Protein AF-A0A5C6DPN0-F1 (afdb_monomer)

Sequence (127 aa):
MTDVITDTSPLIFLSKIKRLDLLSCYKIIVPRQVEEEILKGYKKHHKDASLIMKFLKSPNVTKVDVNTIDTLPTYFGKGEQAVISYAVDIGIKDVLIDEETPKGFKKVRATKTNKKNINDDIKIEKL

Solvent-accessible surface area (backbone atoms only — not comparable to full-atom values): 7204 Å² total; per-residue (Å²): 123,56,73,36,40,44,28,50,55,62,51,52,54,29,35,74,74,71,45,60,70,77,53,69,76,32,38,36,38,33,36,50,56,22,53,50,50,47,52,58,49,35,77,71,70,45,75,53,36,59,56,42,60,55,51,66,68,35,92,49,42,45,78,38,90,61,76,59,56,86,85,57,67,82,87,51,51,67,29,49,41,28,42,53,29,43,26,33,74,73,46,41,51,56,47,51,56,67,55,98,50,105,77,55,63,46,45,44,37,25,40,62,64,102,58,100,54,70,76,81,26,54,47,78,39,79,113

Nearest PDB structures (foldseek):
  5f4h-assembly1_B  TM=4.779E-01  e=2.744E-03  Saccharolobus islandicus L.S.2.15
  5yww-assembly1_A  TM=5.704E-01  e=2.913E-02  Saccharolobus islandicus REY15A
  2dok-assembly3_A  TM=6.725E-01  e=8.324E-02  Homo sapiens
  7pcs-assembly1_C  TM=4.545E-01  e=1.942E+00  Thauera aromatica
  2eq6-assembly1_A  TM=3.602E-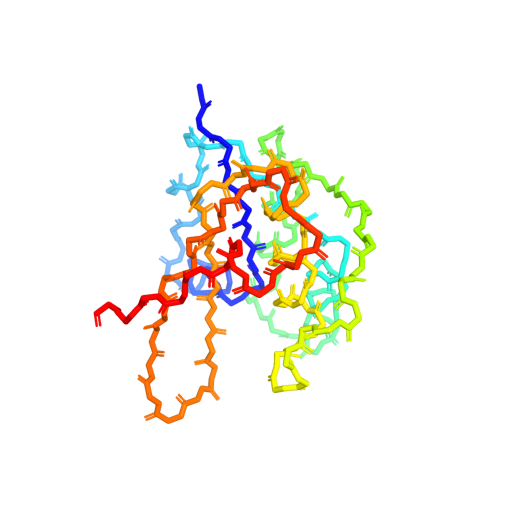01  e=5.926E+00  Thermus thermophilus HB8

Structure (mmCIF, N/CA/C/O backbone):
data_AF-A0A5C6DPN0-F1
#
_entry.id   AF-A0A5C6DPN0-F1
#
loop_
_atom_site.group_PDB
_atom_site.id
_atom_site.type_symbol
_atom_site.label_atom_id
_atom_site.label_alt_id
_atom_site.label_comp_id
_atom_site.label_asym_id
_atom_site.label_entity_id
_atom_site.label_seq_id
_atom_site.pdbx_PDB_ins_code
_atom_site.Cartn_x
_atom_site.Cartn_y
_atom_site.Cartn_z
_atom_site.occupancy
_atom_site.B_iso_or_equiv
_atom_site.auth_seq_id
_atom_site.auth_comp_id
_atom_site.auth_asym_id
_atom_site.auth_atom_id
_atom_site.pdbx_PDB_model_num
ATOM 1 N N . MET A 1 1 ? -16.862 -4.606 -5.529 1.00 62.91 1 MET A N 1
ATOM 2 C CA . MET A 1 1 ? -15.384 -4.637 -5.510 1.00 62.91 1 MET A CA 1
ATOM 3 C C . MET A 1 1 ? -14.949 -4.522 -4.065 1.00 62.91 1 MET A C 1
ATOM 5 O O . MET A 1 1 ? -15.570 -3.753 -3.344 1.00 62.91 1 MET A O 1
ATOM 9 N N . THR A 1 2 ? -13.972 -5.323 -3.647 1.00 80.69 2 THR A N 1
ATOM 10 C CA . THR A 1 2 ? -13.447 -5.304 -2.275 1.00 80.69 2 THR A CA 1
ATOM 11 C C . THR A 1 2 ? -12.259 -4.352 -2.209 1.00 80.69 2 THR A C 1
ATOM 13 O O . THR A 1 2 ? -11.399 -4.387 -3.096 1.00 80.69 2 THR A O 1
ATOM 16 N N . ASP A 1 3 ? -12.229 -3.513 -1.177 1.00 83.00 3 ASP A N 1
ATOM 17 C CA . ASP A 1 3 ? -11.134 -2.581 -0.923 1.00 83.00 3 ASP A CA 1
ATOM 18 C C . ASP A 1 3 ? -10.003 -3.320 -0.194 1.00 83.00 3 ASP A C 1
ATOM 20 O O . ASP A 1 3 ? -10.245 -4.012 0.796 1.00 83.00 3 ASP A O 1
ATOM 24 N N . VAL A 1 4 ? -8.775 -3.187 -0.695 1.00 85.31 4 VAL A N 1
ATOM 25 C CA . VAL A 1 4 ? -7.573 -3.815 -0.128 1.00 85.31 4 VAL A CA 1
ATOM 26 C C . VAL A 1 4 ? -6.518 -2.744 0.089 1.00 85.31 4 VAL A C 1
ATOM 28 O O . VAL A 1 4 ? -6.186 -2.005 -0.837 1.00 85.31 4 VAL A O 1
ATOM 31 N N . ILE A 1 5 ? -5.961 -2.684 1.297 1.00 86.56 5 ILE A N 1
ATOM 32 C CA . ILE A 1 5 ? -4.814 -1.824 1.601 1.00 86.56 5 ILE A CA 1
ATOM 33 C C . ILE A 1 5 ? -3.551 -2.678 1.496 1.00 86.56 5 ILE A C 1
ATOM 35 O O . ILE A 1 5 ? -3.493 -3.777 2.054 1.00 86.56 5 ILE A O 1
ATOM 39 N N . THR A 1 6 ? -2.550 -2.189 0.767 1.00 83.44 6 THR A N 1
ATOM 40 C CA . THR A 1 6 ? -1.301 -2.923 0.532 1.00 83.44 6 THR A CA 1
ATOM 41 C C . THR A 1 6 ? -0.083 -2.111 0.935 1.00 83.44 6 THR A C 1
ATOM 43 O O . THR A 1 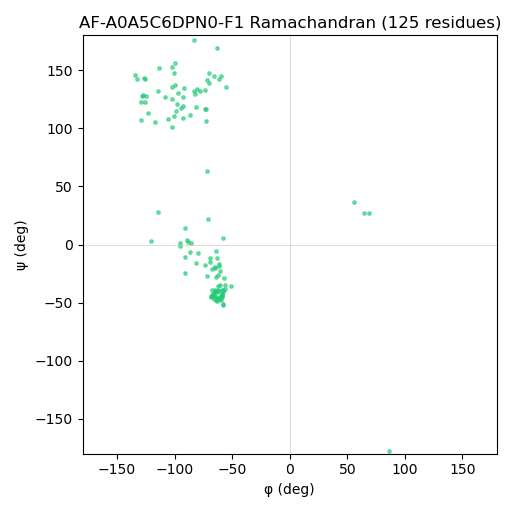6 ? -0.013 -0.906 0.690 1.00 83.44 6 THR A O 1
ATOM 46 N N . ASP A 1 7 ? 0.894 -2.812 1.498 1.00 85.88 7 ASP A N 1
ATOM 47 C CA . ASP A 1 7 ? 2.257 -2.334 1.695 1.00 85.88 7 ASP A CA 1
ATOM 48 C C . ASP A 1 7 ? 3.127 -2.515 0.426 1.00 85.88 7 ASP A C 1
ATOM 50 O O . ASP A 1 7 ? 2.683 -3.075 -0.587 1.00 85.88 7 ASP A O 1
ATOM 54 N N . THR A 1 8 ? 4.371 -2.031 0.480 1.00 84.69 8 THR A N 1
ATOM 55 C CA . THR A 1 8 ? 5.392 -2.088 -0.572 1.00 84.69 8 THR A CA 1
ATOM 56 C C . THR A 1 8 ? 5.732 -3.529 -0.968 1.00 84.69 8 THR A C 1
ATOM 58 O O . THR A 1 8 ? 5.786 -3.862 -2.157 1.00 84.69 8 THR A O 1
ATOM 61 N N . SER A 1 9 ? 5.964 -4.403 0.009 1.00 83.62 9 SER A N 1
ATOM 62 C CA . SER A 1 9 ? 6.544 -5.733 -0.216 1.00 83.62 9 SER A CA 1
ATOM 63 C C . SER A 1 9 ? 5.659 -6.687 -1.040 1.00 83.62 9 SER A C 1
ATOM 65 O O . SER A 1 9 ? 6.175 -7.267 -2.004 1.00 83.62 9 SER A O 1
ATOM 67 N N . PRO A 1 10 ? 4.331 -6.802 -0.806 1.00 84.69 10 PRO A N 1
ATOM 68 C CA . PRO A 1 10 ? 3.444 -7.572 -1.684 1.00 84.69 10 PRO A CA 1
ATOM 69 C C . PRO A 1 10 ? 3.482 -7.112 -3.149 1.00 84.69 10 PRO A C 1
ATOM 71 O O . PRO A 1 10 ? 3.478 -7.940 -4.064 1.00 84.69 10 PRO A O 1
ATOM 74 N N . LEU A 1 11 ? 3.576 -5.798 -3.395 1.00 88.50 11 LEU A N 1
ATOM 75 C CA . LEU A 1 11 ? 3.684 -5.248 -4.750 1.00 88.50 11 LEU A CA 1
ATOM 76 C C . LEU A 1 11 ? 5.018 -5.616 -5.406 1.00 88.50 11 LEU A C 1
ATOM 78 O O . LEU A 1 11 ? 5.047 -5.949 -6.592 1.00 88.50 11 LEU A O 1
ATOM 82 N N . ILE A 1 12 ? 6.116 -5.610 -4.643 1.00 84.75 12 ILE A N 1
ATOM 83 C CA . ILE A 1 12 ? 7.425 -6.080 -5.116 1.00 84.75 12 ILE A CA 1
ATOM 84 C C . ILE A 1 12 ? 7.369 -7.564 -5.467 1.00 84.75 12 ILE A C 1
ATOM 86 O O . ILE A 1 12 ? 7.808 -7.945 -6.554 1.00 84.75 12 ILE A O 1
ATOM 90 N N . PHE A 1 13 ? 6.822 -8.399 -4.585 1.00 86.00 13 PHE A N 1
ATOM 91 C CA . PHE A 1 13 ? 6.709 -9.835 -4.818 1.00 86.00 13 PHE A CA 1
ATOM 92 C C . PHE A 1 13 ? 5.909 -10.135 -6.091 1.00 86.00 13 PHE A C 1
ATOM 94 O O . PHE A 1 13 ? 6.403 -10.818 -6.991 1.00 86.00 13 PHE A O 1
ATOM 101 N N . LEU A 1 14 ? 4.713 -9.551 -6.218 1.00 88.81 14 LEU A N 1
ATOM 102 C CA . LEU A 1 14 ? 3.864 -9.709 -7.400 1.00 88.81 14 LEU A CA 1
ATOM 103 C C . LEU A 1 14 ? 4.530 -9.165 -8.668 1.00 88.81 14 LEU A C 1
ATOM 105 O O . LEU A 1 14 ? 4.387 -9.762 -9.735 1.00 88.81 14 LEU A O 1
ATOM 109 N N . SER A 1 15 ? 5.288 -8.070 -8.569 1.00 88.62 15 SER A N 1
ATOM 110 C CA . SER A 1 15 ? 6.064 -7.524 -9.688 1.00 88.62 15 SER A CA 1
ATOM 111 C C . SER A 1 15 ? 7.142 -8.502 -10.168 1.00 88.62 15 SER A C 1
ATOM 113 O O . SER A 1 15 ? 7.219 -8.785 -11.366 1.00 88.62 15 SER A O 1
ATOM 115 N N . LYS A 1 16 ? 7.910 -9.098 -9.243 1.00 86.00 16 LYS A N 1
ATOM 116 C CA . LYS A 1 16 ? 8.972 -10.077 -9.545 1.00 86.00 16 LYS A CA 1
ATOM 117 C C . LYS A 1 16 ? 8.453 -11.302 -10.296 1.00 86.00 16 LYS A C 1
ATOM 119 O O . LYS A 1 16 ? 9.105 -11.773 -11.226 1.00 86.00 16 LYS A O 1
ATOM 124 N N . ILE A 1 17 ? 7.262 -11.786 -9.941 1.00 88.62 17 ILE A N 1
ATOM 125 C CA . ILE A 1 17 ? 6.612 -12.910 -10.636 1.00 88.62 17 ILE A CA 1
ATOM 126 C C . ILE A 1 17 ? 5.725 -12.470 -11.812 1.00 88.62 17 ILE A C 1
ATOM 128 O O . ILE A 1 17 ? 5.084 -13.310 -12.439 1.00 88.62 17 ILE A O 1
ATOM 132 N N . LYS A 1 18 ? 5.687 -11.168 -12.130 1.00 89.06 18 LYS A N 1
ATOM 133 C CA . LYS A 1 18 ? 4.859 -10.562 -13.188 1.00 89.06 18 LYS A CA 1
ATOM 134 C C . LYS A 1 18 ? 3.359 -10.854 -13.035 1.00 89.06 18 LYS A C 1
ATOM 136 O O . LYS A 1 18 ? 2.669 -11.025 -14.036 1.00 89.06 18 LYS A O 1
ATOM 141 N N . ARG A 1 19 ? 2.860 -10.898 -11.791 1.00 91.69 19 ARG A N 1
ATOM 142 C CA . ARG A 1 19 ? 1.459 -11.199 -11.444 1.00 91.69 19 ARG A CA 1
ATOM 143 C C . ARG A 1 19 ? 0.674 -10.052 -10.797 1.00 91.69 19 ARG A C 1
ATOM 145 O O . ARG A 1 19 ? -0.267 -10.284 -10.042 1.00 91.69 19 ARG A O 1
ATOM 152 N N . LEU A 1 20 ? 1.031 -8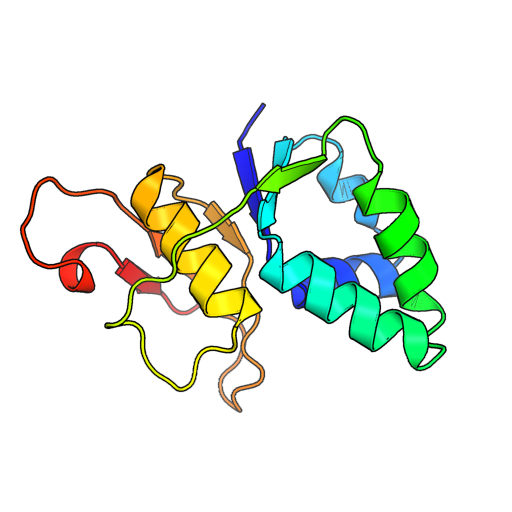.797 -11.084 1.00 91.25 20 LEU A N 1
ATOM 153 C CA . LEU A 1 20 ? 0.253 -7.630 -10.626 1.00 91.25 20 LEU A CA 1
ATOM 154 C C . LEU A 1 20 ? -1.188 -7.619 -11.184 1.00 91.25 20 LEU A C 1
ATOM 156 O O . LEU A 1 20 ? -2.059 -6.973 -10.605 1.00 91.25 20 LEU A O 1
ATOM 160 N N . ASP A 1 21 ? -1.464 -8.371 -12.259 1.00 91.44 21 ASP A N 1
ATOM 161 C CA . ASP A 1 21 ? -2.810 -8.602 -12.805 1.00 91.44 21 ASP A CA 1
ATOM 162 C C . ASP A 1 21 ? -3.778 -9.202 -11.779 1.00 91.44 21 ASP A C 1
ATOM 164 O O . ASP A 1 21 ? -4.972 -8.910 -11.831 1.00 91.44 21 ASP A O 1
ATOM 168 N N . LEU A 1 22 ? -3.276 -9.969 -10.803 1.00 90.19 22 LEU A N 1
ATOM 169 C CA . LEU A 1 22 ? -4.091 -10.554 -9.734 1.00 90.19 22 LEU A CA 1
ATOM 170 C C . LEU A 1 22 ? -4.809 -9.499 -8.881 1.00 90.19 22 LEU A C 1
ATOM 172 O O . LEU A 1 22 ? -5.835 -9.795 -8.272 1.00 90.19 22 LEU A O 1
ATOM 176 N N . LEU A 1 23 ? -4.299 -8.265 -8.859 1.00 90.38 23 LEU A N 1
ATOM 177 C CA . LEU A 1 23 ? -4.892 -7.155 -8.118 1.00 90.38 23 LEU A CA 1
ATOM 178 C C . LEU A 1 23 ? -5.973 -6.399 -8.909 1.00 90.38 23 LEU A C 1
ATOM 180 O O . LEU A 1 23 ? -6.636 -5.532 -8.348 1.00 90.38 23 LEU A O 1
ATOM 184 N N . SER A 1 24 ? -6.184 -6.716 -10.191 1.00 88.00 24 SER A N 1
ATOM 185 C CA . SER A 1 24 ? -7.129 -5.997 -11.065 1.00 88.00 24 SER A CA 1
ATOM 186 C C . SER A 1 24 ? -8.593 -6.075 -10.610 1.00 88.00 24 SER A C 1
ATOM 188 O O . SER A 1 24 ? -9.368 -5.158 -10.874 1.00 88.00 24 SER A O 1
ATOM 190 N N . CYS A 1 25 ? -8.968 -7.130 -9.882 1.00 87.94 25 CYS A N 1
ATOM 191 C CA . CYS A 1 25 ? -10.321 -7.324 -9.352 1.00 87.94 25 CYS A CA 1
ATOM 192 C C . CYS A 1 25 ? -10.611 -6.518 -8.070 1.00 87.94 25 CYS A C 1
ATOM 194 O O . CYS A 1 25 ? -11.751 -6.509 -7.596 1.00 87.94 25 CYS A O 1
ATOM 196 N N . TYR A 1 26 ? -9.599 -5.862 -7.498 1.00 87.88 26 TYR A N 1
ATOM 197 C CA . TYR A 1 26 ? -9.683 -5.148 -6.226 1.00 87.88 26 TYR A CA 1
ATOM 198 C C . TYR A 1 26 ? -9.504 -3.647 -6.424 1.00 87.88 26 TYR A C 1
ATOM 200 O O . TYR A 1 26 ? -8.786 -3.204 -7.326 1.00 87.88 26 TYR A O 1
ATOM 208 N N . LYS A 1 27 ? -10.112 -2.863 -5.532 1.00 90.62 27 LYS A N 1
ATOM 209 C CA . LYS A 1 27 ? -9.753 -1.456 -5.365 1.00 90.62 27 LYS A CA 1
ATOM 210 C C . LYS A 1 27 ? -8.590 -1.393 -4.384 1.00 90.62 27 LYS A C 1
ATOM 212 O O . LYS A 1 27 ? -8.737 -1.712 -3.208 1.00 90.62 27 LYS A O 1
ATOM 217 N N . ILE A 1 28 ? -7.426 -1.025 -4.888 1.00 91.81 28 ILE A N 1
ATOM 218 C CA . ILE A 1 28 ? -6.182 -1.019 -4.134 1.00 91.81 28 ILE A CA 1
ATOM 219 C C . ILE A 1 28 ? -5.982 0.359 -3.527 1.00 91.81 28 ILE A C 1
ATOM 221 O O . ILE A 1 28 ? -6.000 1.363 -4.236 1.00 91.81 28 ILE A O 1
ATOM 225 N N . ILE A 1 29 ? -5.770 0.407 -2.220 1.00 92.12 29 ILE A N 1
ATOM 226 C CA . ILE A 1 29 ? -5.468 1.632 -1.496 1.00 92.12 29 ILE A CA 1
ATOM 227 C C . ILE A 1 29 ? -4.003 1.600 -1.073 1.00 92.12 29 ILE A C 1
ATOM 229 O O . ILE A 1 29 ? -3.537 0.633 -0.470 1.00 92.12 29 ILE A O 1
ATOM 233 N N . VAL A 1 30 ? -3.276 2.661 -1.415 1.00 92.94 30 VAL A N 1
ATOM 234 C CA . VAL A 1 30 ? -1.838 2.791 -1.173 1.00 92.94 30 VAL A CA 1
ATOM 235 C C . VAL A 1 30 ? -1.589 4.055 -0.352 1.00 92.94 30 VAL A C 1
ATOM 237 O O . VAL A 1 30 ? -1.813 5.160 -0.856 1.00 92.94 30 VAL A O 1
ATOM 240 N N . PRO A 1 31 ? -1.127 3.937 0.902 1.00 93.69 31 PRO A N 1
ATOM 241 C CA . PRO A 1 31 ? -0.668 5.091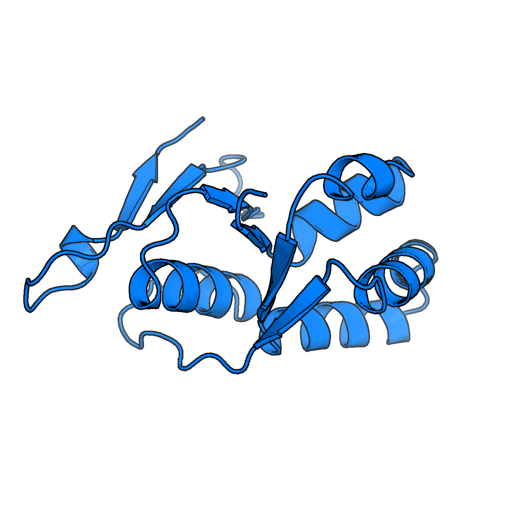 1.667 1.00 93.69 31 PRO A CA 1
ATOM 242 C C . PRO A 1 31 ? 0.505 5.802 0.979 1.00 93.69 31 PRO A C 1
ATOM 244 O O . PRO A 1 31 ? 1.368 5.149 0.389 1.00 93.69 31 PRO A O 1
ATOM 247 N N . ARG A 1 32 ? 0.595 7.134 1.077 1.00 92.81 32 ARG A N 1
ATOM 248 C CA . ARG A 1 32 ? 1.718 7.890 0.484 1.00 92.81 32 ARG A CA 1
ATOM 249 C C . ARG A 1 32 ? 3.087 7.418 0.975 1.00 92.81 32 ARG A C 1
ATOM 251 O O . ARG A 1 32 ? 4.026 7.373 0.187 1.00 92.81 32 ARG A O 1
ATOM 258 N N . GLN A 1 33 ? 3.196 7.000 2.234 1.00 91.94 33 GLN A N 1
ATOM 259 C CA . GLN A 1 33 ? 4.426 6.456 2.816 1.00 91.94 33 GLN A CA 1
ATOM 260 C C . GLN A 1 33 ? 4.930 5.220 2.046 1.00 91.94 33 GLN A C 1
ATOM 262 O O . GLN A 1 33 ? 6.129 5.098 1.800 1.00 91.94 33 GLN A O 1
ATOM 267 N N . VAL A 1 34 ? 4.012 4.355 1.601 1.00 90.44 34 VAL A N 1
ATOM 268 C CA . VAL A 1 34 ? 4.305 3.170 0.774 1.00 90.44 34 VAL A CA 1
ATOM 269 C C . VAL A 1 34 ? 4.773 3.592 -0.623 1.00 90.44 34 VAL A C 1
ATOM 271 O O . VAL A 1 34 ? 5.780 3.102 -1.132 1.00 90.44 34 VAL A O 1
ATOM 274 N N . GLU A 1 35 ? 4.096 4.562 -1.247 1.00 91.25 35 GLU A N 1
ATOM 275 C CA . GLU A 1 35 ? 4.541 5.113 -2.536 1.00 91.25 35 GLU A CA 1
ATOM 276 C C . GLU A 1 35 ? 5.955 5.713 -2.448 1.00 91.25 35 GLU A C 1
ATOM 278 O O . GLU A 1 35 ? 6.780 5.492 -3.337 1.00 91.25 35 GLU A O 1
ATOM 283 N N . GLU A 1 36 ? 6.268 6.446 -1.378 1.00 89.81 36 GLU A N 1
ATOM 284 C CA . GLU A 1 36 ? 7.596 7.021 -1.164 1.00 89.81 36 GLU A CA 1
ATOM 285 C C . GLU A 1 36 ? 8.692 5.958 -1.038 1.00 89.81 36 GLU A C 1
ATOM 287 O O . GLU A 1 36 ? 9.799 6.152 -1.550 1.00 89.81 36 GLU A O 1
ATOM 292 N N . GLU A 1 37 ? 8.413 4.843 -0.364 1.00 87.06 37 GLU A N 1
ATOM 293 C CA . GLU A 1 37 ? 9.333 3.707 -0.270 1.00 87.06 37 GLU A CA 1
ATOM 294 C C . GLU A 1 37 ? 9.586 3.081 -1.644 1.00 87.06 37 GLU A C 1
ATOM 296 O O . GLU A 1 37 ? 10.745 2.901 -2.037 1.00 87.06 37 GLU A O 1
ATOM 301 N N . ILE A 1 38 ? 8.527 2.861 -2.428 1.00 86.56 38 ILE A N 1
ATOM 302 C CA . ILE A 1 38 ? 8.621 2.368 -3.809 1.00 86.56 38 ILE A CA 1
ATOM 303 C C . ILE A 1 38 ? 9.447 3.333 -4.673 1.00 86.56 38 ILE A C 1
ATOM 305 O O . ILE A 1 38 ? 10.333 2.903 -5.415 1.00 86.56 38 ILE A O 1
ATOM 309 N N . LEU A 1 39 ? 9.221 4.645 -4.551 1.00 86.25 39 LEU A N 1
ATOM 310 C CA . LEU A 1 39 ? 9.976 5.679 -5.265 1.00 86.25 39 LEU A CA 1
ATOM 311 C C . LEU A 1 39 ? 11.457 5.705 -4.864 1.00 86.25 39 LEU A C 1
ATOM 313 O O . LEU A 1 39 ? 12.330 5.870 -5.723 1.00 86.25 39 LEU A O 1
ATOM 317 N N . LYS A 1 40 ? 11.770 5.532 -3.575 1.00 83.88 40 LYS A N 1
ATOM 318 C CA . LYS A 1 40 ? 13.156 5.421 -3.087 1.00 83.88 40 LYS A CA 1
ATOM 319 C C . LYS A 1 40 ? 13.833 4.164 -3.634 1.00 83.88 40 LYS A C 1
ATOM 321 O O . LYS A 1 40 ? 14.985 4.244 -4.058 1.00 83.88 40 LYS A O 1
ATOM 326 N N . GLY A 1 41 ? 13.120 3.037 -3.679 1.00 76.50 41 GLY A N 1
ATOM 327 C CA . GLY A 1 41 ? 13.587 1.797 -4.302 1.00 76.50 41 GLY A CA 1
ATOM 328 C C . GLY A 1 41 ? 13.820 1.944 -5.810 1.00 76.50 41 GLY A C 1
ATOM 329 O O . GLY A 1 41 ? 14.848 1.505 -6.324 1.00 76.50 41 GLY A O 1
ATOM 330 N N . TYR A 1 42 ? 12.930 2.644 -6.520 1.00 73.56 42 TYR A N 1
ATOM 331 C CA . TYR A 1 42 ? 13.052 2.917 -7.956 1.00 73.56 42 TYR A CA 1
ATOM 332 C C . TYR A 1 42 ? 14.339 3.672 -8.308 1.00 73.56 42 TYR A C 1
ATOM 334 O O . TYR A 1 42 ? 15.046 3.299 -9.246 1.00 73.56 42 TYR A O 1
ATOM 342 N N . LYS A 1 43 ? 14.690 4.699 -7.522 1.00 69.62 43 LYS A N 1
ATOM 343 C CA . LYS A 1 43 ? 15.910 5.501 -7.726 1.00 69.62 43 LYS A CA 1
ATOM 344 C C . LYS A 1 43 ? 17.208 4.688 -7.616 1.00 69.62 43 LYS A C 1
ATOM 346 O O . LYS A 1 43 ? 18.237 5.145 -8.095 1.00 69.62 43 LYS A O 1
ATOM 351 N N . LYS A 1 44 ? 17.164 3.484 -7.036 1.00 70.75 44 LYS A N 1
ATOM 352 C CA . LYS A 1 44 ? 18.301 2.554 -6.937 1.00 70.75 44 LYS A CA 1
ATOM 353 C C . LYS A 1 44 ? 18.404 1.567 -8.120 1.00 70.75 44 LYS A C 1
ATOM 355 O O . LYS A 1 44 ? 19.150 0.601 -8.036 1.00 70.75 44 LYS A O 1
ATOM 360 N N . HIS A 1 45 ? 17.690 1.809 -9.228 1.00 60.72 45 HIS A N 1
ATOM 361 C CA . HIS A 1 45 ? 17.734 1.031 -10.483 1.00 60.72 45 HIS A CA 1
ATOM 362 C C . HIS A 1 45 ? 17.245 -0.430 -10.411 1.00 60.72 45 HIS A C 1
ATOM 364 O O . HIS A 1 45 ? 17.607 -1.260 -11.249 1.00 60.72 45 HIS A O 1
ATOM 370 N N . HIS A 1 46 ? 16.348 -0.761 -9.481 1.00 65.12 46 HIS A N 1
ATOM 371 C CA . HIS A 1 46 ? 15.691 -2.071 -9.495 1.00 65.12 46 HIS A CA 1
ATOM 372 C C . HIS A 1 46 ? 14.668 -2.147 -10.643 1.00 65.12 46 HIS A C 1
ATOM 374 O O . HIS A 1 46 ? 13.682 -1.408 -10.655 1.00 65.12 46 HIS A O 1
ATOM 380 N N . LYS A 1 47 ? 14.884 -3.054 -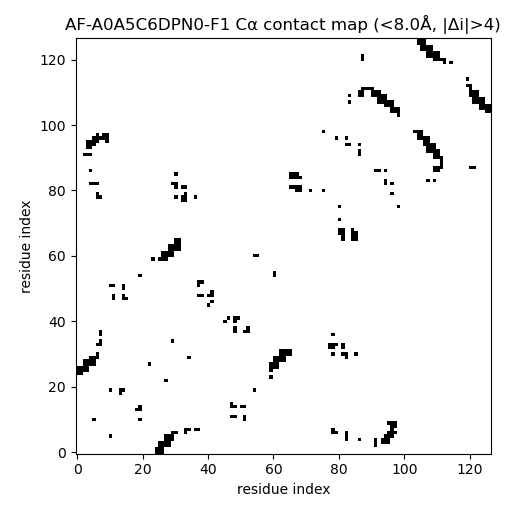11.612 1.00 65.00 47 LYS A N 1
ATOM 381 C CA . LYS A 1 47 ? 13.992 -3.268 -12.776 1.00 65.00 47 LYS A CA 1
ATOM 382 C C . LYS A 1 47 ? 12.521 -3.454 -12.365 1.00 65.00 47 LYS A C 1
ATOM 384 O O . LYS A 1 47 ? 11.630 -2.929 -13.036 1.00 65.00 47 LYS A O 1
ATOM 389 N N . ASP A 1 48 ? 12.287 -4.106 -11.228 1.00 67.62 48 ASP A N 1
ATOM 390 C CA . ASP A 1 48 ? 10.964 -4.432 -10.676 1.00 67.62 48 ASP A CA 1
ATOM 391 C C . ASP A 1 48 ? 10.140 -3.193 -10.295 1.00 67.62 48 ASP A C 1
ATOM 393 O O . ASP A 1 48 ? 8.909 -3.216 -10.355 1.00 67.62 48 ASP A O 1
ATOM 397 N N . ALA A 1 49 ? 10.800 -2.085 -9.951 1.00 72.62 49 ALA A N 1
ATOM 398 C CA . ALA A 1 49 ? 10.131 -0.870 -9.506 1.00 72.62 49 ALA A CA 1
ATOM 399 C C . ALA A 1 49 ? 9.408 -0.148 -10.656 1.00 72.62 49 ALA A C 1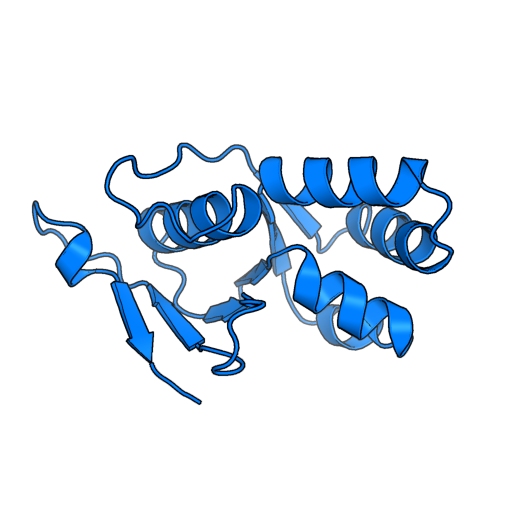
ATOM 401 O O . ALA A 1 49 ? 8.399 0.514 -10.434 1.00 72.62 49 ALA A O 1
ATOM 402 N N . SER A 1 50 ? 9.862 -0.313 -11.903 1.00 82.31 50 SER A N 1
ATOM 403 C CA . SER A 1 50 ? 9.211 0.294 -13.076 1.00 82.31 50 SER A CA 1
ATOM 404 C C . SER A 1 50 ? 7.801 -0.263 -13.326 1.00 82.31 50 SER A C 1
ATOM 406 O O . SER A 1 50 ? 6.873 0.492 -13.627 1.00 82.31 50 SER A O 1
ATOM 408 N N . LEU A 1 51 ? 7.619 -1.575 -13.136 1.00 86.75 51 LEU A N 1
ATOM 409 C CA . LEU A 1 51 ? 6.328 -2.253 -13.258 1.00 86.75 51 LEU A CA 1
ATOM 410 C C . LEU A 1 51 ? 5.363 -1.801 -12.162 1.00 86.75 51 LEU A C 1
ATOM 412 O O . LEU A 1 51 ? 4.205 -1.502 -12.453 1.00 86.75 51 LEU A O 1
ATOM 416 N N . ILE A 1 52 ? 5.856 -1.671 -10.928 1.00 89.56 52 ILE A N 1
ATOM 417 C CA . ILE A 1 52 ? 5.063 -1.178 -9.797 1.00 89.56 52 ILE A CA 1
ATOM 418 C C . ILE A 1 52 ? 4.645 0.274 -10.044 1.00 89.56 52 ILE A C 1
ATOM 420 O O . ILE A 1 52 ? 3.473 0.602 -9.910 1.00 89.56 52 ILE A O 1
ATOM 424 N N . MET A 1 53 ? 5.555 1.137 -10.505 1.00 88.88 53 MET A N 1
ATOM 425 C CA . MET A 1 53 ? 5.232 2.533 -10.828 1.00 88.88 53 MET A CA 1
ATOM 426 C C . MET A 1 53 ? 4.174 2.663 -11.929 1.00 88.88 53 MET A C 1
ATOM 428 O O . MET A 1 53 ? 3.355 3.582 -11.889 1.00 88.88 53 MET A O 1
ATOM 432 N N . LYS A 1 54 ? 4.167 1.756 -12.914 1.00 90.25 54 LYS A N 1
ATOM 433 C CA . LYS A 1 54 ? 3.093 1.687 -13.913 1.00 90.25 54 LYS A CA 1
ATOM 434 C C . LYS A 1 54 ? 1.782 1.231 -13.273 1.00 90.25 54 LYS A C 1
ATOM 436 O O . LYS A 1 54 ? 0.747 1.837 -13.527 1.00 90.25 54 LYS A O 1
ATOM 441 N N . PHE A 1 55 ? 1.835 0.209 -12.423 1.00 91.62 55 PHE A N 1
ATOM 442 C CA . PHE A 1 55 ? 0.673 -0.299 -11.702 1.00 91.62 55 PHE A CA 1
ATOM 443 C C . PHE A 1 55 ? 0.041 0.751 -10.778 1.00 91.62 55 PHE A C 1
ATOM 445 O O . PHE A 1 55 ? -1.176 0.888 -10.792 1.00 91.62 55 PHE A O 1
ATOM 452 N N . LEU A 1 56 ? 0.830 1.566 -10.072 1.00 91.88 56 LEU A N 1
ATOM 453 C CA . LEU A 1 56 ? 0.338 2.645 -9.199 1.00 91.88 56 LEU A CA 1
ATOM 454 C C . LEU A 1 56 ? -0.433 3.755 -9.937 1.00 91.88 56 LEU A C 1
ATOM 456 O O . LEU A 1 56 ? -1.037 4.613 -9.295 1.00 91.88 56 LEU A O 1
ATOM 460 N N . LYS A 1 57 ? -0.391 3.771 -11.274 1.00 92.50 57 LYS A N 1
ATOM 461 C CA . LYS A 1 57 ? -1.181 4.672 -12.127 1.00 92.50 57 LYS A CA 1
ATOM 462 C C . LYS A 1 57 ? -2.478 4.029 -12.631 1.00 92.50 57 LYS A C 1
ATOM 464 O O . LYS A 1 57 ? -3.190 4.651 -13.414 1.00 92.50 57 LYS A O 1
ATOM 469 N N . SER A 1 58 ? -2.759 2.785 -12.246 1.00 92.75 58 SER A N 1
ATOM 470 C CA . SER A 1 58 ? -3.949 2.060 -12.696 1.00 92.75 58 SER A CA 1
ATOM 471 C C . SER A 1 58 ? -5.211 2.664 -12.072 1.00 92.75 58 SER A C 1
ATOM 473 O O . SER A 1 58 ? -5.165 3.121 -10.931 1.00 92.75 58 SER A O 1
ATOM 475 N N . PRO A 1 59 ? -6.358 2.640 -12.774 1.00 92.31 59 PRO A N 1
ATOM 476 C CA . PRO A 1 59 ? -7.591 3.280 -12.303 1.00 92.31 59 PRO A CA 1
ATOM 477 C C . PRO A 1 59 ? -8.166 2.642 -11.032 1.00 92.31 59 PRO A C 1
ATOM 479 O O . PRO A 1 59 ? -8.944 3.272 -10.323 1.00 92.31 59 PRO A O 1
ATOM 482 N N . ASN A 1 60 ? -7.790 1.398 -10.730 1.00 92.75 60 ASN A N 1
ATOM 483 C CA . ASN A 1 60 ? -8.190 0.704 -9.512 1.00 92.75 60 ASN A CA 1
ATOM 484 C C . ASN A 1 60 ? -7.277 1.008 -8.310 1.00 92.75 60 ASN A C 1
ATOM 486 O O . ASN A 1 60 ? -7.517 0.459 -7.240 1.00 92.75 60 ASN A O 1
ATOM 490 N N . VAL A 1 61 ? -6.255 1.861 -8.460 1.00 94.06 61 VAL A N 1
ATOM 491 C CA . VAL A 1 61 ? -5.349 2.270 -7.377 1.00 94.06 61 VAL A CA 1
ATOM 492 C C . VAL A 1 61 ? -5.715 3.669 -6.884 1.00 94.06 61 VAL A C 1
ATOM 494 O O . VAL A 1 61 ? -5.748 4.627 -7.650 1.00 94.06 61 VAL A O 1
ATOM 497 N N . THR A 1 62 ? -5.956 3.801 -5.582 1.00 94.12 62 THR A N 1
ATOM 498 C CA . THR A 1 62 ? -6.185 5.078 -4.896 1.00 94.12 62 THR A CA 1
ATOM 499 C C . THR A 1 62 ? -5.050 5.347 -3.919 1.00 94.12 62 THR A C 1
ATOM 501 O O . THR A 1 62 ? -4.684 4.480 -3.129 1.00 94.12 62 THR A O 1
ATOM 504 N N . LYS A 1 63 ? -4.504 6.561 -3.958 1.00 94.00 63 LYS A N 1
ATOM 505 C CA . LYS A 1 63 ? -3.449 7.004 -3.042 1.00 94.00 63 LYS A CA 1
ATOM 506 C C . LYS A 1 63 ? -4.057 7.839 -1.931 1.00 94.00 63 LYS A C 1
ATOM 508 O O . LYS A 1 63 ? -4.907 8.681 -2.216 1.00 94.00 63 LYS A O 1
ATOM 513 N N . VAL A 1 64 ? -3.616 7.621 -0.698 1.00 94.31 64 VAL A N 1
ATOM 514 C CA . VAL A 1 64 ? -4.192 8.282 0.479 1.00 94.31 64 VAL A CA 1
ATOM 515 C C . VAL A 1 64 ? -3.111 8.850 1.387 1.00 94.31 64 VAL A C 1
ATOM 517 O O . VAL A 1 64 ? -2.048 8.253 1.565 1.00 94.31 64 VAL A O 1
ATOM 520 N N . ASP A 1 65 ? -3.395 10.017 1.956 1.00 92.69 65 ASP A N 1
ATOM 521 C CA . ASP A 1 65 ? -2.637 10.555 3.079 1.00 92.69 65 ASP A CA 1
ATOM 522 C C . ASP A 1 65 ? -3.114 9.882 4.363 1.00 92.69 65 ASP A C 1
ATOM 524 O O . ASP A 1 65 ? -4.317 9.747 4.589 1.00 92.69 65 ASP A O 1
ATOM 528 N N . VAL A 1 66 ? -2.167 9.444 5.192 1.00 90.38 66 VAL A N 1
ATOM 529 C CA . VAL A 1 66 ? -2.462 8.706 6.421 1.00 90.38 66 VAL A CA 1
ATOM 530 C C . VAL A 1 66 ? -1.743 9.350 7.591 1.00 90.38 66 VAL A C 1
ATOM 532 O O . VAL A 1 66 ? -0.522 9.51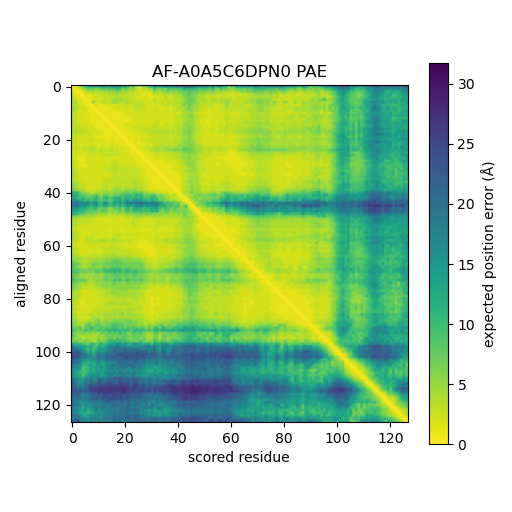7 7.553 1.00 90.38 66 VAL A O 1
ATOM 535 N N . ASN A 1 67 ? -2.504 9.638 8.646 1.00 87.50 67 ASN A N 1
ATOM 536 C CA . ASN A 1 67 ? -1.958 9.936 9.963 1.00 87.50 67 ASN A CA 1
ATOM 537 C C . ASN A 1 67 ? -1.628 8.614 10.657 1.00 87.50 67 ASN A C 1
ATOM 539 O O . ASN A 1 67 ? -2.511 7.780 10.865 1.00 87.50 67 ASN A O 1
ATOM 543 N N . THR A 1 68 ? -0.354 8.403 10.969 1.00 85.38 68 THR A N 1
ATOM 544 C CA . THR A 1 68 ? 0.096 7.197 11.664 1.00 85.38 68 THR A CA 1
ATOM 545 C C . THR A 1 68 ? -0.347 7.219 13.120 1.00 85.38 68 THR A C 1
ATOM 547 O O . THR A 1 68 ? -0.320 8.259 13.770 1.00 85.38 68 THR A O 1
ATOM 550 N N . ILE A 1 69 ? -0.737 6.061 13.640 1.00 85.06 69 ILE A N 1
ATOM 551 C CA . ILE A 1 69 ? -1.015 5.862 15.059 1.00 85.06 69 ILE A CA 1
ATOM 552 C C . ILE A 1 69 ? 0.322 5.832 15.810 1.00 85.06 69 ILE A C 1
ATOM 554 O O . ILE A 1 69 ? 1.118 4.911 15.628 1.00 85.06 69 ILE A O 1
ATOM 558 N N . ASP A 1 70 ? 0.539 6.799 16.701 1.00 78.69 70 ASP A N 1
ATOM 559 C CA . ASP A 1 70 ? 1.803 6.951 17.440 1.00 78.69 70 ASP A CA 1
ATOM 560 C C . ASP A 1 70 ? 2.111 5.791 18.405 1.00 78.69 70 ASP A C 1
ATOM 562 O O . ASP A 1 70 ? 3.255 5.597 18.808 1.00 78.69 70 ASP A O 1
ATOM 566 N N . THR A 1 71 ? 1.103 5.002 18.789 1.00 81.81 71 THR A N 1
ATOM 567 C CA . THR A 1 71 ? 1.265 3.853 19.696 1.00 81.81 71 THR A CA 1
ATOM 568 C C . THR A 1 71 ? 1.611 2.548 18.981 1.00 81.81 71 THR A C 1
ATOM 570 O O . THR A 1 71 ? 1.696 1.510 19.641 1.00 81.81 71 THR A O 1
ATOM 573 N N . LEU A 1 72 ? 1.773 2.552 17.652 1.00 79.12 72 LEU A N 1
ATOM 574 C CA . LEU A 1 72 ? 2.175 1.345 16.934 1.00 79.12 72 LEU A CA 1
ATOM 575 C C . LEU A 1 72 ? 3.600 0.924 17.319 1.00 79.12 72 LEU A C 1
ATOM 577 O O . LEU A 1 72 ? 4.464 1.774 17.546 1.00 79.12 72 LEU A O 1
ATOM 581 N N . PRO A 1 73 ? 3.878 -0.390 17.382 1.00 77.25 73 PRO A N 1
ATOM 582 C CA . PRO A 1 73 ? 5.218 -0.869 17.672 1.00 77.25 73 PRO A CA 1
ATOM 583 C C . PRO A 1 73 ? 6.273 -0.319 16.706 1.00 77.25 73 PRO A C 1
ATOM 585 O O . PRO A 1 73 ? 6.103 -0.346 15.490 1.00 77.25 73 PRO A O 1
ATOM 588 N N . THR A 1 74 ? 7.409 0.113 17.254 1.00 79.50 74 THR A N 1
ATOM 589 C CA . THR A 1 74 ? 8.498 0.753 16.496 1.00 79.50 74 THR A CA 1
ATOM 590 C C . THR A 1 74 ? 9.249 -0.185 15.5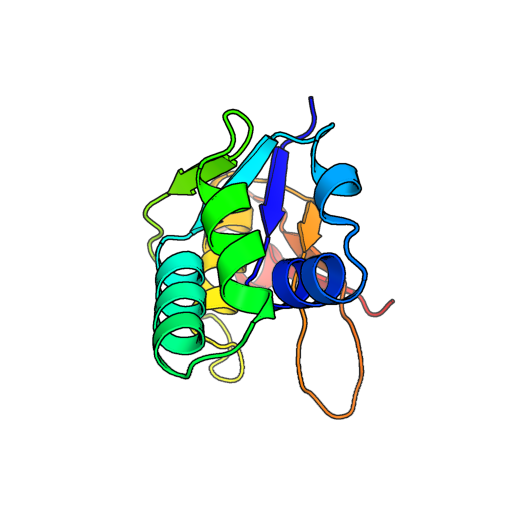55 1.00 79.50 74 THR A C 1
ATOM 592 O O . THR A 1 74 ? 10.031 0.288 14.734 1.00 79.50 74 THR A O 1
ATOM 595 N N . TYR A 1 75 ? 9.036 -1.500 15.669 1.00 80.06 75 TYR A N 1
ATOM 596 C CA . TYR A 1 75 ? 9.596 -2.470 14.731 1.00 80.06 75 TYR A CA 1
ATOM 597 C C . TYR A 1 75 ? 8.892 -2.445 13.368 1.00 80.06 75 TYR A C 1
ATOM 599 O O . TYR A 1 75 ? 9.478 -2.921 12.403 1.00 80.06 75 TYR A O 1
ATOM 607 N N . PHE A 1 76 ? 7.687 -1.868 13.278 1.00 79.81 76 PHE A N 1
ATOM 608 C CA . PHE A 1 76 ? 7.035 -1.642 11.995 1.00 79.81 76 PHE A CA 1
ATOM 609 C C . PHE A 1 76 ? 7.711 -0.494 11.244 1.00 79.81 76 PHE A C 1
ATOM 611 O O . PHE A 1 76 ? 7.923 0.589 11.799 1.00 79.81 76 PHE A O 1
ATOM 618 N N . GLY A 1 77 ? 7.995 -0.710 9.963 1.00 84.31 77 GLY A N 1
ATOM 619 C CA . GLY A 1 77 ? 8.434 0.320 9.031 1.00 84.31 77 GLY A CA 1
ATOM 620 C C . GLY A 1 77 ? 7.373 1.403 8.808 1.00 84.31 77 GLY A C 1
ATOM 621 O O . GLY A 1 77 ? 6.213 1.274 9.199 1.00 84.31 77 GLY A O 1
ATOM 622 N N . LYS A 1 78 ? 7.759 2.502 8.148 1.00 87.25 78 LYS A N 1
ATOM 623 C CA . LYS A 1 78 ? 6.842 3.627 7.891 1.00 87.25 78 LYS A CA 1
ATOM 624 C C . LYS A 1 78 ? 5.675 3.224 6.983 1.00 87.25 78 LYS A C 1
ATOM 626 O O . LYS A 1 78 ? 4.551 3.653 7.246 1.00 87.25 78 LYS A O 1
ATOM 631 N N . GLY A 1 79 ? 5.930 2.412 5.953 1.00 87.81 79 GLY A N 1
ATOM 632 C CA . GLY A 1 79 ? 4.894 1.823 5.101 1.00 87.81 79 GLY A CA 1
ATOM 633 C C . GLY A 1 79 ? 3.898 0.981 5.899 1.00 87.81 79 GLY A C 1
ATOM 634 O O . GLY A 1 79 ? 2.699 1.261 5.878 1.00 87.81 79 GLY A O 1
ATOM 635 N N . GLU A 1 80 ? 4.395 0.037 6.701 1.00 85.75 80 GLU A N 1
ATOM 636 C CA . GLU A 1 80 ? 3.574 -0.848 7.537 1.00 85.75 80 GLU A CA 1
ATOM 637 C C . GLU A 1 80 ? 2.726 -0.070 8.551 1.00 85.75 80 GLU A C 1
ATOM 639 O O . GLU A 1 80 ? 1.519 -0.295 8.656 1.00 85.75 80 GLU A O 1
ATOM 644 N N . GLN A 1 81 ? 3.323 0.901 9.254 1.00 88.06 81 GLN A N 1
ATOM 645 C CA . GLN A 1 81 ? 2.596 1.753 10.196 1.00 88.06 81 GLN A CA 1
ATOM 646 C C . GLN A 1 81 ? 1.458 2.508 9.508 1.00 88.06 81 GLN A C 1
ATOM 648 O O . GLN A 1 81 ? 0.353 2.570 10.047 1.00 88.06 81 GLN A O 1
ATOM 653 N N . ALA A 1 82 ? 1.694 3.061 8.315 1.00 90.75 82 ALA A N 1
ATOM 654 C CA . ALA A 1 82 ? 0.668 3.770 7.558 1.00 90.75 82 ALA A CA 1
ATOM 655 C C . ALA A 1 82 ? -0.452 2.826 7.095 1.00 90.75 82 ALA A C 1
ATOM 657 O O . ALA A 1 82 ? -1.632 3.144 7.229 1.00 90.75 82 ALA A O 1
ATOM 658 N N . VAL A 1 83 ? -0.104 1.636 6.609 1.00 89.12 83 VAL A N 1
ATOM 659 C CA . VAL A 1 83 ? -1.070 0.619 6.176 1.00 89.12 83 VAL A CA 1
ATOM 660 C C . VAL A 1 83 ? -1.968 0.169 7.334 1.00 89.12 83 VAL A C 1
ATOM 662 O O . VAL A 1 83 ? -3.192 0.164 7.188 1.00 89.12 83 VAL A O 1
ATOM 665 N N . ILE A 1 84 ? -1.385 -0.135 8.498 1.00 86.56 84 ILE A N 1
ATOM 666 C CA . ILE A 1 84 ? -2.131 -0.531 9.703 1.00 86.56 84 ILE A CA 1
ATOM 667 C C . ILE A 1 84 ? -3.010 0.620 10.190 1.00 86.56 84 ILE A C 1
ATOM 669 O O . ILE A 1 84 ? -4.197 0.422 10.446 1.00 86.56 84 ILE A O 1
ATOM 673 N N . SER A 1 85 ? -2.446 1.827 10.284 1.00 89.00 85 SER A N 1
ATOM 674 C CA . SER A 1 85 ? -3.170 3.005 10.774 1.00 89.00 85 SER A CA 1
ATOM 675 C C . SER A 1 85 ? -4.389 3.308 9.921 1.00 89.00 85 SER A C 1
ATOM 677 O O . SER A 1 85 ? -5.481 3.520 10.447 1.00 89.00 85 SER A O 1
ATOM 679 N N . TYR A 1 86 ? -4.223 3.252 8.601 1.00 89.81 86 TYR A N 1
ATOM 680 C CA . TYR A 1 86 ? -5.324 3.486 7.686 1.00 89.81 86 TYR A CA 1
ATOM 681 C C . TYR A 1 86 ? -6.376 2.382 7.778 1.00 89.81 86 TYR A C 1
ATOM 683 O O . TYR A 1 86 ? -7.563 2.679 7.872 1.00 89.81 86 TYR A O 1
ATOM 691 N N . ALA A 1 87 ? -5.961 1.112 7.829 1.00 86.50 87 ALA A N 1
ATOM 692 C CA . ALA A 1 87 ? -6.887 -0.012 7.946 1.00 86.50 87 ALA A CA 1
ATOM 693 C C . ALA A 1 87 ? -7.776 0.081 9.192 1.00 86.50 87 ALA A C 1
ATOM 695 O O . ALA A 1 87 ? -8.980 -0.172 9.107 1.00 86.50 87 ALA A O 1
ATOM 696 N N . VAL A 1 88 ? -7.200 0.492 10.325 1.00 84.56 88 VAL A N 1
ATOM 697 C CA . VAL A 1 88 ? -7.945 0.734 11.565 1.00 84.56 88 VAL A CA 1
ATOM 69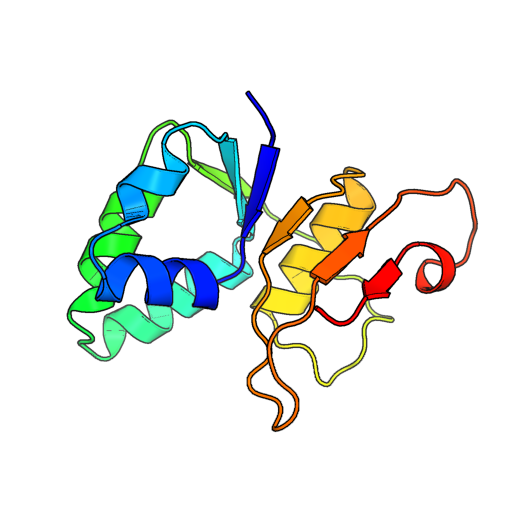8 C C . VAL A 1 88 ? -8.907 1.914 11.411 1.00 84.56 88 VAL A C 1
ATOM 700 O O . VAL A 1 88 ? -10.084 1.778 11.749 1.00 84.56 88 VAL A O 1
ATOM 703 N N . ASP A 1 89 ? -8.448 3.040 10.857 1.00 85.00 89 ASP A N 1
ATOM 704 C CA . ASP A 1 89 ? -9.271 4.244 10.696 1.00 85.00 89 ASP A CA 1
ATOM 705 C C . ASP A 1 89 ? -10.523 3.988 9.842 1.00 85.00 89 ASP A C 1
ATOM 707 O O . ASP A 1 89 ? -11.640 4.349 10.228 1.00 85.00 89 ASP A O 1
ATOM 711 N N . ILE A 1 90 ? -10.372 3.289 8.715 1.00 81.81 90 ILE A N 1
ATOM 712 C CA . ILE A 1 90 ? -11.485 3.046 7.784 1.00 81.81 90 ILE A CA 1
ATOM 713 C C . ILE A 1 90 ? -12.199 1.704 7.998 1.00 81.81 90 ILE A C 1
ATOM 715 O O . ILE A 1 90 ? -13.183 1.412 7.319 1.00 81.81 90 ILE A O 1
ATOM 719 N N . GLY A 1 91 ? -11.751 0.896 8.963 1.00 78.81 91 GLY A N 1
ATOM 720 C CA . GLY A 1 91 ? -12.374 -0.381 9.317 1.00 78.81 91 GLY A CA 1
ATOM 721 C C . GLY A 1 91 ? -12.240 -1.477 8.250 1.00 78.81 91 GLY A C 1
ATOM 722 O O . GLY A 1 91 ? -13.094 -2.367 8.185 1.00 78.81 91 GLY A O 1
ATOM 723 N N . ILE A 1 92 ? -11.194 -1.431 7.417 1.00 75.56 92 ILE A N 1
ATOM 724 C CA . ILE A 1 92 ? -10.884 -2.492 6.448 1.00 75.56 92 ILE A CA 1
ATOM 725 C C . ILE A 1 92 ? -10.225 -3.671 7.167 1.00 75.56 92 ILE A C 1
ATOM 727 O O . ILE A 1 92 ? -9.279 -3.508 7.930 1.00 75.56 92 ILE A O 1
ATOM 731 N N . LYS A 1 93 ? -10.716 -4.882 6.885 1.00 68.00 93 LYS A N 1
ATOM 732 C CA . LYS A 1 93 ? -10.272 -6.116 7.553 1.00 68.00 93 LYS A CA 1
ATOM 733 C C . LYS A 1 93 ? -9.115 -6.824 6.852 1.00 68.00 93 LYS A C 1
ATOM 735 O O . LYS A 1 93 ? -8.417 -7.596 7.505 1.00 68.00 93 LYS A O 1
ATOM 740 N N . ASP A 1 94 ? -8.960 -6.606 5.549 1.00 67.75 94 ASP A N 1
ATOM 741 C CA . ASP A 1 94 ? -7.978 -7.296 4.717 1.00 67.75 94 ASP A CA 1
ATOM 742 C C . ASP A 1 94 ? -6.818 -6.351 4.394 1.00 67.75 94 ASP A C 1
ATOM 744 O O . ASP A 1 94 ? -6.950 -5.397 3.624 1.00 67.75 94 ASP A O 1
ATOM 748 N N . VAL A 1 95 ? -5.681 -6.625 5.029 1.00 73.88 95 VAL A N 1
ATOM 749 C CA . VAL A 1 95 ? -4.463 -5.821 4.951 1.00 73.88 95 VAL A CA 1
ATOM 750 C C . VAL A 1 95 ? -3.312 -6.718 4.507 1.00 73.88 95 VAL A C 1
ATOM 752 O O . VAL A 1 95 ? -3.091 -7.777 5.098 1.00 73.88 95 VAL A O 1
ATOM 755 N N . LEU A 1 96 ? -2.591 -6.312 3.461 1.00 69.56 96 LEU A N 1
ATOM 756 C CA . LEU A 1 96 ? -1.421 -7.032 2.956 1.00 69.56 96 LEU A CA 1
ATOM 757 C C . LEU A 1 96 ? -0.145 -6.352 3.457 1.00 69.56 96 LEU A C 1
ATOM 759 O O . LEU A 1 96 ? 0.170 -5.246 3.020 1.00 69.56 96 LEU A O 1
ATOM 763 N N . ILE A 1 97 ? 0.575 -7.020 4.359 1.00 72.81 97 ILE A N 1
ATOM 764 C CA . ILE A 1 97 ? 1.820 -6.539 4.977 1.00 72.81 97 ILE A CA 1
ATOM 765 C C . ILE A 1 97 ? 2.840 -7.680 4.961 1.00 72.81 97 ILE A C 1
ATOM 767 O O . ILE A 1 97 ? 2.457 -8.845 5.090 1.00 72.81 97 ILE A O 1
ATOM 771 N N . ASP A 1 98 ? 4.117 -7.355 4.798 1.00 66.31 98 ASP A N 1
ATOM 772 C CA . ASP A 1 98 ? 5.224 -8.306 4.883 1.00 66.31 98 ASP A CA 1
ATOM 773 C C . ASP A 1 98 ? 6.238 -7.796 5.907 1.00 66.31 98 ASP A C 1
ATOM 775 O O . ASP A 1 98 ? 6.761 -6.699 5.744 1.00 66.31 98 ASP A O 1
ATOM 779 N N . GLU A 1 99 ? 6.535 -8.599 6.927 1.00 57.62 99 GLU A N 1
ATOM 780 C CA . GLU A 1 99 ? 7.635 -8.312 7.845 1.00 57.62 99 GLU A CA 1
ATOM 781 C C . GLU A 1 99 ? 8.853 -9.131 7.398 1.00 57.62 99 GLU A C 1
ATOM 783 O O . GLU A 1 99 ? 8.830 -10.363 7.469 1.00 57.62 99 GLU A O 1
ATOM 788 N N . GLU A 1 100 ? 9.975 -8.475 7.087 1.00 45.06 100 GLU A N 1
ATOM 789 C CA . GLU A 1 100 ? 11.295 -9.116 7.184 1.00 45.06 100 GLU A CA 1
ATOM 790 C C . GLU A 1 100 ? 11.661 -9.299 8.672 1.00 45.06 100 GLU A C 1
ATOM 792 O O . GLU A 1 100 ? 12.618 -8.729 9.191 1.00 45.06 100 GLU A O 1
ATOM 797 N N . THR A 1 101 ? 10.894 -10.104 9.408 1.00 46.44 101 THR A N 1
ATOM 798 C CA . THR A 1 101 ? 11.391 -10.706 10.648 1.00 46.44 101 THR A CA 1
ATOM 799 C C . THR A 1 101 ? 11.808 -12.147 10.363 1.00 46.44 101 THR A C 1
ATOM 801 O O . THR A 1 101 ? 11.263 -12.778 9.456 1.00 46.44 101 THR A O 1
ATOM 804 N N . PRO A 1 102 ? 12.712 -12.753 11.159 1.00 41.03 102 PRO A N 1
ATOM 805 C CA . PRO A 1 102 ? 13.075 -14.172 11.029 1.00 41.03 102 PRO A CA 1
ATOM 806 C C . PRO A 1 102 ? 11.899 -15.166 11.171 1.00 41.03 102 PRO A C 1
ATOM 808 O O . PRO A 1 102 ? 12.125 -16.367 11.281 1.00 41.03 102 PRO A O 1
ATOM 811 N N . LYS A 1 103 ? 10.651 -14.684 11.275 1.00 41.59 103 LYS A N 1
ATOM 812 C CA . LYS A 1 103 ? 9.463 -15.412 11.726 1.00 41.59 103 LYS A CA 1
ATOM 813 C C . LYS A 1 103 ? 8.320 -15.485 10.691 1.00 41.59 103 LYS A C 1
ATOM 815 O O . LYS A 1 103 ? 7.312 -16.104 11.023 1.00 41.59 103 LYS A O 1
ATOM 820 N N . GLY A 1 104 ? 8.486 -14.954 9.470 1.00 46.00 104 GLY A N 1
ATOM 821 C CA . GLY A 1 104 ? 7.576 -15.155 8.321 1.00 46.00 104 GLY A CA 1
ATOM 822 C C . GLY A 1 104 ? 6.376 -14.193 8.214 1.00 46.00 104 GLY A C 1
ATOM 823 O O . GLY A 1 104 ? 6.219 -13.294 9.038 1.00 46.00 104 GLY A O 1
ATOM 824 N N . PHE A 1 105 ? 5.526 -14.403 7.194 1.00 44.81 105 PHE A N 1
ATOM 825 C CA . PHE A 1 105 ? 4.342 -13.581 6.879 1.00 44.81 105 PHE A CA 1
ATOM 826 C C . PHE A 1 105 ? 3.300 -13.565 8.013 1.00 44.81 105 PHE A C 1
ATOM 828 O O . PHE A 1 105 ? 3.019 -14.594 8.631 1.00 44.81 105 PHE A O 1
ATOM 835 N N . LYS A 1 106 ? 2.654 -12.414 8.245 1.00 55.53 106 LYS A N 1
ATOM 836 C CA . LYS A 1 106 ? 1.554 -12.264 9.216 1.00 55.53 106 LYS A CA 1
ATOM 837 C C . LYS A 1 106 ? 0.324 -11.651 8.557 1.00 55.53 106 LYS A C 1
ATOM 839 O O . LYS A 1 106 ? 0.440 -10.740 7.743 1.00 55.53 106 LYS A O 1
ATOM 844 N N . LYS A 1 107 ? -0.866 -12.101 8.959 1.00 50.44 107 LYS A N 1
ATOM 845 C CA . LYS A 1 107 ? -2.127 -11.454 8.590 1.00 50.44 107 LYS A CA 1
ATOM 846 C C . LYS A 1 107 ? -2.515 -10.481 9.700 1.00 50.44 107 LYS A C 1
ATOM 848 O O . LYS A 1 107 ? -2.766 -10.894 10.831 1.00 50.44 107 LYS A O 1
ATOM 853 N N . VAL A 1 108 ? -2.586 -9.190 9.385 1.00 56.38 108 VAL A N 1
ATOM 854 C CA . VAL A 1 108 ? -3.117 -8.191 10.321 1.00 56.38 108 VAL A CA 1
ATOM 855 C C . VAL A 1 108 ? -4.599 -8.008 10.046 1.00 56.38 108 VAL A C 1
ATOM 857 O O . VAL A 1 108 ? -5.001 -7.626 8.949 1.00 56.38 108 VAL A O 1
ATOM 860 N N . ARG A 1 109 ? -5.420 -8.299 11.053 1.00 54.66 109 ARG A N 1
ATOM 861 C CA . ARG A 1 109 ? -6.854 -8.047 11.032 1.00 54.66 109 ARG A CA 1
ATOM 862 C C . ARG A 1 109 ? -7.121 -6.798 11.860 1.00 54.66 109 ARG A C 1
ATOM 864 O O . ARG A 1 109 ? -7.127 -6.850 13.089 1.00 54.66 109 ARG A O 1
ATOM 871 N N . ALA A 1 110 ? -7.319 -5.682 11.170 1.00 54.81 110 ALA A N 1
ATOM 872 C CA . ALA A 1 110 ? -7.772 -4.445 11.785 1.00 54.81 110 ALA A CA 1
ATOM 873 C C . ALA A 1 110 ? -9.302 -4.478 11.926 1.00 54.81 110 ALA A C 1
ATOM 875 O O . ALA A 1 110 ? -10.032 -4.834 10.996 1.00 54.81 110 ALA A O 1
ATOM 876 N N . THR A 1 111 ? -9.803 -4.137 13.105 1.00 47.50 111 THR A N 1
ATOM 877 C CA . THR A 1 111 ? -11.229 -3.945 13.371 1.00 47.50 111 THR A CA 1
ATOM 878 C C . THR A 1 111 ? -11.415 -2.611 14.061 1.00 47.50 111 THR A C 1
ATOM 880 O O . THR A 1 111 ? -10.865 -2.416 15.130 1.00 47.50 111 THR A O 1
ATOM 883 N N . LYS A 1 112 ? -12.226 -1.715 13.500 1.00 44.81 112 LYS A N 1
ATOM 884 C CA . LYS A 1 112 ? -12.613 -0.476 14.179 1.00 44.81 112 LYS A CA 1
ATOM 885 C C . LYS A 1 112 ? -13.606 -0.805 15.300 1.00 44.81 112 LYS A C 1
ATOM 887 O O . LYS A 1 112 ? -14.756 -1.131 14.997 1.00 44.81 112 LYS A O 1
ATOM 892 N N . THR A 1 113 ? -13.207 -0.749 16.572 1.00 43.53 113 THR A N 1
ATOM 893 C CA . THR A 1 113 ? -14.164 -0.727 17.690 1.00 43.53 113 THR A CA 1
ATOM 894 C C . THR A 1 113 ? -14.314 0.684 18.255 1.00 43.53 113 THR A C 1
ATOM 896 O O . THR A 1 113 ? -13.430 1.524 18.164 1.00 43.53 113 THR A O 1
ATOM 899 N N . ASN A 1 114 ? -15.474 0.978 18.845 1.00 44.31 114 ASN A N 1
ATOM 900 C CA . ASN A 1 114 ? -15.792 2.273 19.470 1.00 44.31 114 ASN A CA 1
ATOM 901 C C . ASN A 1 114 ? -15.020 2.521 20.793 1.00 44.31 114 ASN A C 1
ATOM 903 O O . ASN A 1 114 ? -15.484 3.271 21.654 1.00 44.31 114 ASN A O 1
ATOM 907 N N . LYS A 1 115 ? -13.887 1.844 21.023 1.00 42.78 115 LYS A N 1
ATOM 908 C CA . LYS A 1 115 ? -13.160 1.859 22.299 1.00 42.78 115 LYS A CA 1
ATOM 909 C C . LYS A 1 115 ? -11.955 2.800 22.256 1.00 42.78 115 LYS A C 1
ATOM 911 O O . LYS A 1 115 ? -11.289 2.952 21.246 1.00 42.78 115 LYS A O 1
ATOM 916 N N . LYS A 1 116 ? -11.650 3.402 23.411 1.00 42.03 116 LYS A N 1
ATOM 917 C CA . LYS A 1 116 ? -10.550 4.365 23.630 1.00 42.03 116 LYS A CA 1
ATOM 918 C C . LYS A 1 116 ? -9.130 3.801 23.432 1.00 42.03 116 LYS A C 1
ATOM 920 O O . LYS A 1 116 ? -8.184 4.569 23.562 1.00 42.03 116 LYS A O 1
ATOM 925 N N . ASN A 1 117 ? -8.956 2.499 23.188 1.00 47.41 117 ASN A N 1
ATOM 926 C CA . ASN A 1 117 ? -7.642 1.857 23.154 1.00 47.41 117 ASN A CA 1
ATOM 927 C C . ASN A 1 117 ? -7.462 1.025 21.877 1.00 47.41 117 ASN A C 1
ATOM 929 O O . ASN A 1 117 ? -8.027 -0.057 21.745 1.00 47.41 117 ASN A O 1
ATOM 933 N N . ILE A 1 118 ? -6.640 1.537 20.963 1.00 53.59 118 ILE A N 1
ATOM 934 C CA . ILE A 1 118 ? -6.420 0.991 19.616 1.00 53.59 118 ILE A CA 1
ATOM 935 C C . ILE A 1 118 ? -5.676 -0.354 19.612 1.00 53.59 118 ILE A C 1
ATOM 937 O O . ILE A 1 118 ? -5.696 -1.087 18.627 1.00 53.59 118 ILE A O 1
ATOM 941 N N . ASN A 1 119 ? -5.052 -0.718 20.736 1.00 52.03 119 ASN A N 1
ATOM 942 C CA . ASN A 1 119 ? -4.418 -2.025 20.912 1.00 52.03 119 ASN A CA 1
ATOM 943 C C . ASN A 1 119 ? -5.438 -3.178 20.953 1.00 52.03 119 ASN A C 1
ATOM 945 O O . ASN A 1 119 ? -5.070 -4.311 20.656 1.00 52.03 119 ASN A O 1
ATOM 949 N N . ASP A 1 120 ? -6.710 -2.902 21.264 1.00 52.59 120 ASP A N 1
ATOM 950 C CA . ASP A 1 120 ? -7.791 -3.897 21.192 1.00 52.59 120 ASP A CA 1
ATOM 951 C C . ASP A 1 120 ? -8.331 -4.075 19.754 1.00 52.59 120 ASP A C 1
ATOM 953 O O . ASP A 1 120 ? -9.013 -5.061 19.464 1.00 52.59 120 ASP A O 1
ATOM 957 N N . ASP A 1 121 ? -8.016 -3.132 18.856 1.00 52.56 121 ASP A N 1
ATOM 958 C CA . ASP A 1 121 ? -8.521 -3.045 17.478 1.00 52.56 121 ASP A CA 1
ATOM 959 C C . ASP A 1 121 ? -7.638 -3.768 16.456 1.00 52.56 121 ASP A C 1
ATOM 961 O O . ASP A 1 121 ? -8.032 -3.962 15.302 1.00 52.56 121 ASP A O 1
ATOM 965 N N . ILE A 1 122 ? -6.441 -4.184 16.868 1.00 55.22 122 ILE A N 1
ATOM 966 C CA . ILE A 1 122 ? -5.450 -4.808 15.997 1.00 55.22 122 ILE A CA 1
ATOM 967 C C . ILE A 1 122 ? -5.206 -6.234 16.486 1.00 55.22 122 ILE A C 1
ATOM 969 O O . ILE A 1 122 ? -4.512 -6.465 17.474 1.00 55.22 122 ILE A O 1
ATOM 973 N N . LYS A 1 123 ? -5.738 -7.220 15.756 1.00 57.38 123 LYS A N 1
ATOM 974 C CA . LYS A 1 123 ? -5.337 -8.622 15.921 1.00 57.38 123 LYS A CA 1
ATOM 975 C C . LYS A 1 123 ? -4.322 -8.990 14.854 1.00 57.38 123 LYS A C 1
ATOM 977 O O . LYS A 1 123 ? -4.633 -9.032 13.667 1.00 57.38 123 LYS A O 1
ATOM 982 N N . ILE A 1 124 ? -3.106 -9.285 15.292 1.00 56.16 124 ILE A N 1
ATOM 983 C CA . ILE A 1 124 ? -2.059 -9.840 14.438 1.00 56.16 124 ILE A CA 1
ATOM 984 C C . ILE A 1 124 ? -2.141 -11.360 14.567 1.00 56.16 124 ILE A C 1
ATOM 986 O O . ILE A 1 124 ? -1.814 -11.916 15.615 1.00 56.16 124 ILE A O 1
ATOM 990 N N . GLU A 1 125 ? -2.600 -12.031 13.516 1.00 44.47 125 GLU A N 1
ATOM 991 C CA . GLU A 1 125 ? -2.683 -13.488 13.461 1.00 44.47 125 GLU A CA 1
ATOM 992 C C . GLU A 1 125 ? -1.520 -14.030 12.616 1.00 44.47 125 GLU A C 1
ATOM 994 O O . GLU A 1 125 ? -1.177 -13.492 11.557 1.00 44.47 125 GLU A O 1
ATOM 999 N N . LYS A 1 126 ? -0.874 -15.093 13.106 1.00 42.38 126 LYS A N 1
ATOM 1000 C CA . LYS A 1 126 ? 0.084 -15.861 12.303 1.00 42.38 126 LYS A CA 1
ATOM 1001 C C . LYS A 1 126 ? -0.679 -16.630 11.228 1.00 42.38 126 LYS A C 1
ATOM 1003 O O . LYS A 1 126 ? -1.741 -17.177 11.524 1.00 42.38 126 LYS A O 1
ATOM 1008 N N . LEU A 1 127 ? -0.123 -16.660 10.019 1.00 39.06 127 LEU A N 1
ATOM 1009 C CA . LEU A 1 127 ? -0.531 -17.609 8.985 1.00 39.06 127 LEU A CA 1
ATOM 1010 C C . LEU A 1 127 ? 0.078 -18.987 9.259 1.00 39.06 127 LEU A C 1
ATOM 1012 O O . LEU A 1 127 ? 1.204 -19.031 9.811 1.00 39.06 127 LEU A O 1
#

Foldseek 3Di:
DAEEEEAQVVLLVCLVVVNLVVCVVYQYEFEVQRVVVLVVVVVVPDPSSVVSVVSCPDPSYDYDHADFDPPDDPLDDPRRRRQQRVCQVVQPQFYHDFDPDPQGDWTWGAGHDPDPDRVVRIDIHRD

Mean predicted aligned error: 8.59 Å

Radius of gyration: 14.32 Å; Cα contacts (8 Å, |Δi|>4): 210; chains: 1; bounding box: 34×28×38 Å

pLDDT: mean 76.29, std 16.85, range [39.06, 94.31]

Secondary structure (DSSP, 8-state):
--EEEE-HHHHHHHHHTT-GGGGTTSEEEEEHHHHHHHHHHHTTT-HHHHHHHHHTTSTTEEEE--PPPTTS-TTS-HHHHHHHHHHHHHT---EE----STT--EEEEE---SSS-GGGSEEEEE-